Protein AF-A0A1I0ECL2-F1 (afdb_monomer)

Nearest PDB structures (foldseek):
  1pdn-assembly1_C  TM=8.525E-01  e=2.414E-01  Drosophila melanogaster
  1tc3-assembly1_C  TM=9.548E-01  e=4.837E-01  Caenorhabditis elegans
  6pax-assembly1_A  TM=7.871E-01  e=1.941E+00  Homo sapiens
  5z4z-assembly1_A  TM=4.678E-01  e=2.267E-01  unclassified

Organism: NCBI:txid1123402

Foldseek 3Di:
DDPDDDDLVLLVQLVVCVVVVHDLCVSCVVVVHDSVNSVCLQVQQADPVGRDSVSSVVSVVVCVVPDDDDDDPDD

Sequence (75 aa):
MSYNHLSLEERHYINTALKKEISISQIAKDLERSQSTISREVNRNKGHRGYRYKQANSKALQRHKDKHKHVKLTV

Solvent-accessible surface area (backbone atoms only — not comparable to full-atom values): 4617 Å² total; per-residue (Å²): 133,82,88,78,73,83,50,73,64,56,36,43,47,52,37,54,38,51,76,66,71,49,52,63,64,56,56,11,59,78,67,76,45,56,46,68,56,51,52,50,49,52,68,75,30,38,53,98,89,44,69,43,35,70,59,25,49,52,50,53,51,48,52,65,68,68,50,85,72,93,72,87,90,73,134

Secondary structure (DSSP, 8-state):
----PPPHHHHHHHHHHHHTT--HHHHHHHTT--HHHHHHHHHHH-BTTB--HHHHHHHHHHHHHHSPP------

Structure (mmCIF, N/CA/C/O backbone):
data_AF-A0A1I0ECL2-F1
#
_en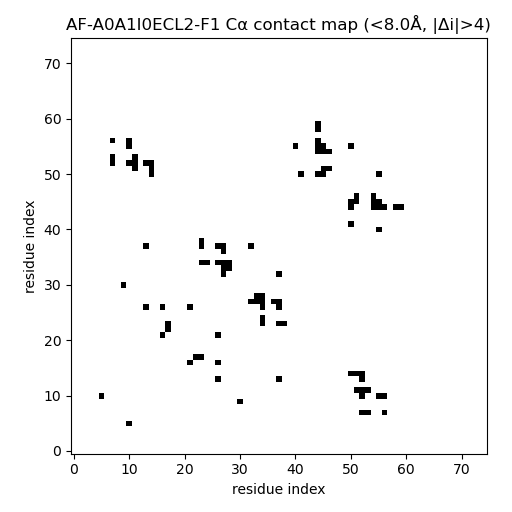try.id   AF-A0A1I0ECL2-F1
#
loop_
_atom_site.group_PDB
_atom_site.id
_atom_site.type_symbol
_atom_site.label_atom_id
_atom_site.label_alt_id
_atom_site.label_comp_id
_atom_site.label_asym_id
_atom_site.label_entity_id
_atom_site.label_seq_id
_atom_site.pdbx_PDB_ins_code
_atom_site.Cartn_x
_atom_site.Cartn_y
_atom_site.Cartn_z
_atom_site.occupancy
_atom_site.B_iso_or_equiv
_atom_site.auth_seq_id
_atom_site.auth_comp_id
_atom_site.auth_asym_id
_atom_site.auth_atom_id
_atom_site.pdbx_PDB_model_num
ATOM 1 N N . MET A 1 1 ? 15.711 11.358 -0.088 1.00 49.78 1 MET A N 1
ATOM 2 C CA . MET A 1 1 ? 14.628 10.385 0.183 1.00 49.78 1 MET A CA 1
ATOM 3 C C . MET A 1 1 ? 14.592 9.374 -0.951 1.00 49.78 1 MET A C 1
ATOM 5 O O . MET A 1 1 ? 14.188 9.732 -2.051 1.00 49.78 1 MET A O 1
ATOM 9 N N . SER A 1 2 ? 15.075 8.152 -0.718 1.00 60.97 2 SER A N 1
ATOM 10 C CA . SER A 1 2 ? 14.932 7.067 -1.697 1.00 60.97 2 SER A CA 1
ATOM 11 C C . SER A 1 2 ? 13.461 6.657 -1.776 1.00 60.97 2 SER A C 1
ATOM 13 O O . SER A 1 2 ? 12.794 6.532 -0.747 1.00 60.97 2 SER A O 1
ATOM 15 N N . TYR A 1 3 ? 12.931 6.485 -2.984 1.00 72.56 3 TYR A N 1
ATOM 16 C CA . TYR A 1 3 ? 11.567 6.005 -3.165 1.00 72.56 3 TYR A CA 1
ATOM 17 C C . TYR A 1 3 ? 11.509 4.503 -2.862 1.00 72.56 3 TYR A C 1
ATOM 19 O O . TYR A 1 3 ? 11.772 3.669 -3.727 1.00 72.56 3 TYR A O 1
ATOM 27 N N . ASN A 1 4 ? 11.160 4.158 -1.622 1.00 82.06 4 ASN A N 1
ATOM 28 C CA . ASN A 1 4 ? 11.041 2.765 -1.203 1.00 82.06 4 ASN A CA 1
ATOM 29 C C . ASN A 1 4 ? 9.664 2.211 -1.578 1.00 82.06 4 ASN A C 1
ATOM 31 O O . ASN A 1 4 ? 8.644 2.533 -0.959 1.00 82.06 4 ASN A O 1
ATOM 35 N N . HIS A 1 5 ? 9.642 1.354 -2.598 1.00 87.25 5 HIS A N 1
ATOM 36 C CA . HIS A 1 5 ? 8.465 0.568 -2.953 1.00 87.25 5 HIS A CA 1
ATOM 37 C C . HIS A 1 5 ? 8.000 -0.295 -1.773 1.00 87.25 5 HIS A C 1
ATOM 39 O O . HIS A 1 5 ? 8.807 -0.685 -0.931 1.00 87.25 5 HIS A O 1
ATOM 45 N N . LEU A 1 6 ? 6.701 -0.614 -1.727 1.00 91.75 6 LEU A N 1
ATOM 46 C CA . LEU A 1 6 ? 6.232 -1.594 -0.752 1.00 91.75 6 LEU A CA 1
ATOM 47 C C . LEU A 1 6 ? 6.826 -2.972 -1.052 1.00 91.75 6 LEU A C 1
ATOM 49 O O . LEU A 1 6 ? 6.784 -3.424 -2.207 1.00 91.75 6 LEU A O 1
ATOM 53 N N . SER A 1 7 ? 7.321 -3.633 -0.013 1.00 92.88 7 SER A N 1
ATOM 54 C CA . SER A 1 7 ? 7.777 -5.016 -0.048 1.00 92.88 7 SER A CA 1
ATOM 55 C C . SER A 1 7 ? 6.590 -5.984 -0.138 1.00 92.88 7 SER A C 1
ATOM 57 O O . SER A 1 7 ? 5.422 -5.615 0.031 1.00 92.88 7 SER A O 1
ATOM 59 N N . LEU A 1 8 ? 6.874 -7.253 -0.438 1.00 93.81 8 LEU A N 1
ATOM 60 C CA . LEU A 1 8 ? 5.848 -8.296 -0.427 1.00 93.81 8 LEU A CA 1
ATOM 61 C C . LEU A 1 8 ? 5.268 -8.507 0.981 1.00 93.81 8 LEU A C 1
ATOM 63 O O . LEU A 1 8 ? 4.071 -8.766 1.112 1.00 93.81 8 LEU A O 1
ATOM 67 N N . GLU A 1 9 ? 6.099 -8.366 2.012 1.00 94.88 9 GLU A N 1
ATOM 68 C CA . GLU A 1 9 ? 5.722 -8.519 3.419 1.00 94.88 9 GLU A CA 1
ATOM 69 C C . GLU A 1 9 ? 4.778 -7.403 3.863 1.00 94.88 9 GLU A C 1
ATOM 71 O O . GLU A 1 9 ? 3.719 -7.683 4.420 1.00 94.88 9 GLU A O 1
ATOM 76 N N . GLU A 1 10 ? 5.079 -6.151 3.508 1.00 95.06 10 GLU A N 1
ATOM 77 C CA . GLU A 1 10 ? 4.193 -5.018 3.792 1.00 95.06 10 GLU A CA 1
ATOM 78 C C . GLU A 1 10 ? 2.835 -5.203 3.096 1.00 95.06 10 GLU A C 1
ATOM 80 O O . GLU A 1 10 ? 1.783 -5.002 3.703 1.00 95.06 10 GLU A O 1
ATOM 85 N N . ARG A 1 11 ? 2.815 -5.682 1.842 1.00 96.19 11 ARG A N 1
ATOM 86 C CA . ARG A 1 11 ? 1.557 -6.030 1.150 1.00 96.19 11 ARG A CA 1
ATOM 87 C C . ARG A 1 11 ? 0.803 -7.166 1.840 1.00 96.19 11 ARG A C 1
ATOM 89 O O . ARG A 1 11 ? -0.430 -7.160 1.864 1.00 96.19 11 ARG A O 1
ATOM 96 N N . HIS A 1 12 ? 1.515 -8.159 2.368 1.00 97.06 12 HIS A N 1
ATOM 97 C CA . HIS A 1 12 ? 0.917 -9.259 3.120 1.00 97.06 12 HIS A CA 1
ATOM 98 C C . HIS A 1 12 ? 0.276 -8.762 4.423 1.00 97.06 12 HIS A C 1
ATOM 100 O O . HIS A 1 12 ? -0.860 -9.139 4.733 1.00 97.06 12 HIS A O 1
ATOM 106 N N . TYR A 1 13 ? 0.958 -7.858 5.127 1.00 97.00 13 TYR A N 1
ATOM 107 C CA . TYR A 1 13 ? 0.436 -7.191 6.311 1.00 97.00 13 TYR A CA 1
ATOM 108 C C . TYR A 1 13 ? -0.828 -6.389 5.991 1.00 97.00 13 TYR A C 1
ATOM 110 O O . TYR A 1 13 ? -1.865 -6.643 6.597 1.00 97.00 13 TYR A O 1
ATOM 118 N N . ILE A 1 14 ? -0.792 -5.524 4.967 1.00 96.19 14 ILE A N 1
ATOM 119 C CA . ILE A 1 14 ? -1.960 -4.745 4.514 1.00 96.19 14 ILE A CA 1
ATOM 120 C C . ILE A 1 14 ? -3.148 -5.668 4.238 1.00 96.19 14 ILE A C 1
ATOM 122 O O . ILE A 1 14 ? -4.252 -5.412 4.701 1.00 96.19 14 ILE A O 1
ATOM 126 N N . ASN A 1 15 ? -2.934 -6.770 3.519 1.00 96.38 15 ASN A N 1
ATOM 127 C CA . ASN A 1 15 ? -3.995 -7.734 3.234 1.00 96.38 15 ASN A CA 1
ATOM 128 C C . ASN A 1 15 ? -4.592 -8.348 4.511 1.00 96.38 15 ASN A C 1
ATOM 130 O O . ASN A 1 15 ? -5.806 -8.496 4.615 1.00 96.38 15 ASN A O 1
ATOM 134 N N . THR A 1 16 ? -3.753 -8.703 5.481 1.00 97.06 16 THR A N 1
ATOM 135 C CA . THR A 1 16 ? -4.208 -9.280 6.753 1.00 97.06 16 THR A CA 1
ATOM 136 C C . THR A 1 16 ? -4.948 -8.249 7.603 1.00 97.06 16 THR A C 1
ATOM 138 O O . THR A 1 16 ? -5.981 -8.568 8.182 1.00 97.06 16 THR A O 1
ATOM 141 N N . ALA A 1 17 ? -4.460 -7.012 7.640 1.00 96.56 17 ALA A N 1
ATOM 142 C CA . ALA A 1 17 ? -5.065 -5.919 8.387 1.00 96.56 17 ALA A CA 1
ATOM 143 C C . ALA A 1 17 ? -6.411 -5.481 7.789 1.00 96.56 17 ALA A C 1
ATOM 145 O O . ALA A 1 17 ? -7.377 -5.311 8.525 1.00 96.56 17 ALA A O 1
ATOM 1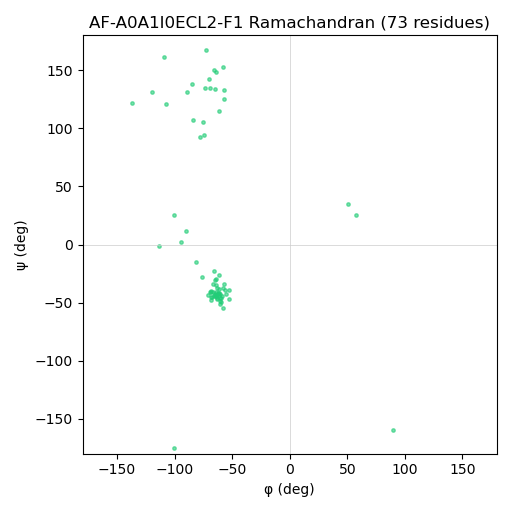46 N N . LEU A 1 18 ? -6.518 -5.406 6.457 1.00 94.94 18 LEU A N 1
ATOM 147 C CA . LEU A 1 18 ? -7.787 -5.130 5.775 1.00 94.94 18 LEU A CA 1
ATOM 148 C C . LEU A 1 18 ? -8.838 -6.209 6.056 1.00 94.94 18 LEU A C 1
ATOM 150 O O . LEU A 1 18 ? -10.000 -5.886 6.253 1.00 94.94 18 LEU A O 1
ATOM 154 N N . LYS A 1 19 ? -8.442 -7.487 6.128 1.00 94.38 19 LYS A N 1
ATOM 155 C CA . LYS A 1 19 ? -9.351 -8.579 6.525 1.00 94.38 19 LYS A CA 1
ATOM 156 C C . LYS A 1 19 ? -9.824 -8.489 7.975 1.00 94.38 19 LYS A C 1
ATOM 158 O O . LYS A 1 19 ? -10.837 -9.086 8.313 1.00 94.38 19 LYS A O 1
ATOM 163 N N . LYS A 1 20 ? -9.066 -7.798 8.823 1.00 96.25 20 LYS A N 1
ATOM 164 C CA . LYS A 1 20 ? -9.420 -7.504 10.213 1.00 96.25 20 LYS A CA 1
ATOM 165 C C . LYS A 1 20 ? -10.190 -6.183 10.342 1.00 96.25 20 LYS A C 1
ATOM 167 O O . LYS A 1 20 ? -10.319 -5.691 11.455 1.00 96.25 20 LYS A O 1
ATOM 172 N N . GLU A 1 21 ? -10.646 -5.594 9.229 1.00 94.56 21 GLU A N 1
ATOM 173 C CA . GLU A 1 21 ? -11.364 -4.308 9.194 1.00 94.56 21 GLU A CA 1
ATOM 174 C C . GLU A 1 21 ? -10.556 -3.144 9.813 1.00 94.56 21 GLU A C 1
ATOM 176 O O . GLU A 1 21 ? -11.102 -2.144 10.277 1.00 94.56 21 GLU A O 1
ATOM 181 N N . ILE A 1 22 ? -9.220 -3.248 9.820 1.00 96.12 22 ILE A N 1
ATOM 182 C CA . ILE A 1 22 ? -8.348 -2.194 10.346 1.00 96.12 22 ILE A CA 1
ATOM 183 C C . ILE A 1 22 ? -8.317 -1.025 9.356 1.00 96.12 22 ILE A C 1
ATOM 185 O O . ILE A 1 22 ? -8.133 -1.201 8.148 1.00 96.12 22 ILE A O 1
ATOM 189 N N . SER A 1 23 ? -8.453 0.196 9.878 1.00 96.19 23 SER A N 1
ATOM 190 C CA . SER A 1 23 ? -8.436 1.406 9.056 1.00 96.19 23 SER A CA 1
ATOM 191 C C . SER A 1 23 ? -7.090 1.624 8.351 1.00 96.19 23 SER A C 1
ATOM 193 O O . SER A 1 23 ? -6.018 1.350 8.891 1.00 96.19 23 SER A O 1
ATOM 195 N N . ILE A 1 24 ? -7.130 2.228 7.158 1.00 95.25 24 ILE A N 1
ATOM 196 C CA . ILE A 1 24 ? -5.926 2.584 6.382 1.00 95.25 24 ILE A CA 1
ATOM 197 C C . ILE A 1 24 ? -4.976 3.488 7.185 1.00 95.25 24 ILE A C 1
ATOM 199 O O . ILE A 1 24 ? -3.762 3.392 7.024 1.00 95.25 24 ILE A O 1
ATOM 203 N N . SER A 1 25 ? -5.519 4.362 8.039 1.00 96.38 25 SER A N 1
ATOM 204 C CA . SER A 1 25 ? -4.725 5.249 8.897 1.00 96.38 25 SER A CA 1
ATOM 205 C C . SER A 1 25 ? -3.896 4.458 9.908 1.00 96.38 25 SER A C 1
ATOM 207 O O . SER A 1 25 ? -2.706 4.720 10.060 1.00 96.38 25 SER A O 1
ATOM 209 N N . GLN A 1 26 ? -4.496 3.446 10.541 1.00 96.31 26 GLN A N 1
ATOM 210 C CA . GLN A 1 26 ? -3.787 2.606 11.502 1.00 96.31 26 GLN A CA 1
ATOM 211 C C . GLN A 1 26 ? -2.721 1.748 10.812 1.00 96.31 26 GLN A C 1
ATOM 213 O O . GLN A 1 26 ? -1.569 1.780 11.220 1.00 96.31 26 GLN A O 1
ATOM 218 N N . ILE A 1 27 ? -3.058 1.118 9.681 1.00 96.12 27 ILE A N 1
ATOM 219 C CA . ILE A 1 27 ? -2.098 0.341 8.876 1.00 96.12 27 ILE A CA 1
ATOM 220 C C . ILE A 1 27 ? -0.887 1.190 8.468 1.00 96.12 27 ILE A C 1
ATOM 222 O O . ILE A 1 27 ? 0.241 0.708 8.433 1.00 96.12 27 ILE A O 1
ATOM 226 N N . ALA A 1 28 ? -1.118 2.457 8.127 1.00 95.75 28 ALA A N 1
ATOM 227 C CA . ALA A 1 28 ? -0.054 3.378 7.757 1.00 95.75 28 ALA A CA 1
ATOM 228 C C . ALA A 1 28 ? 0.878 3.687 8.937 1.00 95.75 28 ALA A C 1
ATOM 230 O O . ALA A 1 28 ? 2.090 3.697 8.745 1.00 95.75 28 ALA A O 1
ATOM 231 N N . LYS A 1 29 ? 0.327 3.874 10.144 1.00 96.00 29 LYS A N 1
ATOM 232 C CA . LYS A 1 29 ? 1.120 4.035 11.371 1.00 96.00 29 LYS A CA 1
ATOM 233 C C . LYS A 1 29 ? 1.935 2.780 11.677 1.00 96.00 29 LYS A C 1
ATOM 235 O O . LYS A 1 29 ? 3.128 2.898 11.916 1.00 96.00 29 LYS A O 1
ATOM 240 N N . ASP A 1 30 ? 1.315 1.605 11.586 1.00 95.00 30 ASP A N 1
ATOM 241 C CA . ASP A 1 30 ? 1.953 0.323 11.912 1.00 95.00 30 ASP A CA 1
ATOM 242 C C . ASP A 1 30 ? 3.111 -0.019 10.957 1.00 95.00 30 ASP A C 1
ATOM 244 O O . ASP A 1 30 ? 4.072 -0.673 11.348 1.00 95.00 30 ASP A O 1
ATOM 248 N N . LEU A 1 31 ? 3.029 0.429 9.699 1.00 93.12 31 LEU A N 1
ATOM 249 C CA . LEU A 1 31 ? 4.081 0.260 8.689 1.00 93.12 31 LEU A CA 1
ATOM 250 C C . LEU A 1 31 ? 5.035 1.459 8.586 1.00 93.12 31 LEU A C 1
ATOM 252 O O . LEU A 1 31 ? 5.878 1.479 7.690 1.00 93.12 31 LEU A O 1
ATOM 256 N N . GLU A 1 32 ? 4.857 2.488 9.418 1.00 93.62 32 GLU A N 1
ATOM 257 C CA . GLU A 1 32 ? 5.598 3.756 9.342 1.00 93.62 32 GLU A CA 1
ATOM 258 C C . GLU A 1 32 ? 5.583 4.381 7.930 1.00 93.62 32 GLU A C 1
ATOM 260 O O . GLU A 1 32 ? 6.538 4.997 7.450 1.00 93.62 32 GLU A O 1
ATOM 265 N N . ARG A 1 33 ? 4.464 4.221 7.215 1.00 92.69 33 ARG A N 1
ATOM 266 C CA . ARG A 1 33 ? 4.243 4.787 5.880 1.00 92.69 33 ARG A CA 1
ATOM 267 C C . ARG A 1 33 ? 3.219 5.908 5.943 1.00 92.69 33 ARG A C 1
ATOM 269 O O . ARG A 1 33 ? 2.385 6.000 6.835 1.00 92.69 33 ARG A O 1
ATOM 276 N N . SER A 1 34 ? 3.204 6.751 4.915 1.00 93.94 34 SER A N 1
ATOM 277 C CA . SER A 1 34 ? 2.123 7.724 4.775 1.00 93.94 34 SER A CA 1
ATOM 278 C C . SER A 1 34 ? 0.800 7.040 4.412 1.00 93.94 34 SER A C 1
ATOM 280 O O . SER A 1 34 ? 0.754 6.136 3.573 1.00 93.94 34 SER A O 1
ATOM 282 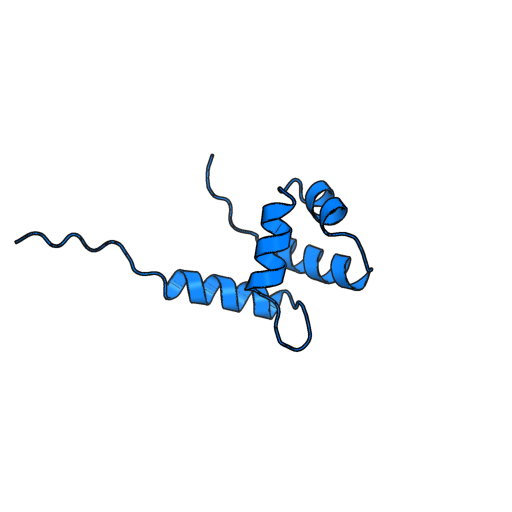N N . GLN A 1 35 ? -0.307 7.534 4.970 1.00 95.31 35 GLN A N 1
ATOM 283 C CA . GLN A 1 35 ? -1.661 7.057 4.655 1.00 95.31 35 GLN A CA 1
ATOM 284 C C . GLN A 1 35 ? -1.939 7.070 3.143 1.00 95.31 35 GLN A C 1
ATOM 286 O O . GLN A 1 35 ? -2.535 6.139 2.596 1.00 95.31 35 GLN A O 1
ATOM 291 N N . SER A 1 36 ? -1.462 8.102 2.439 1.00 94.88 36 SER A N 1
ATOM 292 C CA . SER A 1 36 ? -1.612 8.220 0.985 1.00 94.88 36 SER A CA 1
ATOM 293 C C . SER A 1 36 ? -0.887 7.107 0.224 1.00 94.88 36 SER A C 1
ATOM 295 O O . SER A 1 36 ? -1.339 6.696 -0.844 1.00 94.8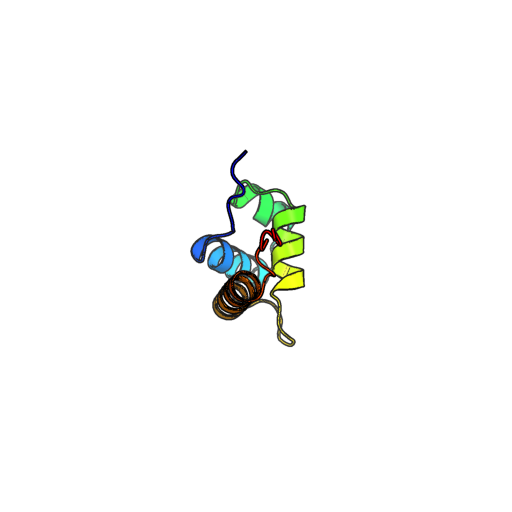8 36 SER A O 1
ATOM 297 N N . THR A 1 37 ? 0.210 6.573 0.763 1.00 94.56 37 THR A N 1
ATOM 298 C CA . THR A 1 37 ? 0.930 5.435 0.178 1.00 94.56 37 THR A CA 1
ATOM 299 C C . THR A 1 37 ? 0.104 4.160 0.267 1.00 94.56 37 THR A C 1
ATOM 301 O O . THR A 1 37 ? -0.098 3.510 -0.759 1.00 94.56 37 THR A O 1
ATOM 304 N N . ILE A 1 38 ? -0.458 3.860 1.439 1.00 95.38 38 ILE A N 1
ATOM 305 C CA . ILE A 1 38 ? -1.311 2.681 1.639 1.00 95.38 38 ILE A CA 1
ATOM 306 C C . ILE A 1 38 ? -2.605 2.795 0.823 1.00 95.38 38 ILE A C 1
ATOM 308 O O . ILE A 1 38 ? -2.974 1.863 0.113 1.00 95.38 38 ILE A O 1
ATOM 312 N N . SER A 1 39 ? -3.256 3.962 0.828 1.00 95.69 39 SER A N 1
ATOM 313 C CA . SER A 1 39 ? -4.470 4.198 0.035 1.00 95.69 39 SER A CA 1
ATOM 314 C C . SER A 1 39 ? -4.229 4.003 -1.468 1.00 95.69 39 SER A C 1
ATOM 316 O O . SER A 1 39 ? -4.985 3.299 -2.143 1.00 95.69 39 SER A O 1
ATOM 318 N N . ARG A 1 40 ? -3.138 4.568 -2.010 1.00 95.38 40 ARG A N 1
ATOM 319 C CA . ARG A 1 40 ? -2.770 4.374 -3.422 1.00 95.38 40 ARG A CA 1
ATOM 320 C C . ARG A 1 40 ? -2.442 2.919 -3.732 1.00 95.38 40 ARG A C 1
ATOM 322 O O . ARG A 1 40 ? -2.848 2.442 -4.788 1.00 95.38 40 ARG A O 1
ATOM 329 N N . GLU A 1 41 ? -1.727 2.229 -2.848 1.00 95.00 41 GLU A N 1
ATOM 330 C CA . GLU A 1 41 ? -1.414 0.805 -2.996 1.00 95.00 41 GLU A CA 1
ATOM 331 C C . GLU A 1 41 ? -2.703 -0.018 -3.100 1.00 95.00 41 GLU A C 1
ATOM 333 O O . GLU A 1 41 ? -2.909 -0.699 -4.104 1.00 95.00 41 GLU A O 1
ATOM 338 N N . VAL A 1 42 ? -3.615 0.104 -2.131 1.00 94.75 42 VAL A N 1
ATOM 339 C CA . VAL A 1 42 ? -4.873 -0.658 -2.108 1.00 94.75 42 VAL A CA 1
ATOM 340 C C . VAL A 1 42 ? -5.723 -0.364 -3.342 1.00 94.75 42 VAL A C 1
ATOM 342 O O . VAL A 1 42 ? -6.187 -1.288 -4.009 1.00 94.75 42 VAL A O 1
ATOM 345 N N . ASN A 1 43 ? -5.879 0.909 -3.708 1.00 94.19 43 ASN A N 1
ATOM 346 C CA . ASN A 1 43 ? -6.716 1.294 -4.842 1.00 94.19 43 ASN A CA 1
ATOM 347 C C . ASN A 1 43 ? -6.150 0.862 -6.198 1.00 94.19 43 ASN A C 1
ATOM 349 O O . ASN A 1 43 ? -6.910 0.407 -7.049 1.00 94.19 43 ASN A O 1
ATOM 353 N N . ARG A 1 44 ? -4.832 0.965 -6.406 1.00 92.19 44 ARG A N 1
ATOM 354 C CA . ARG A 1 44 ? -4.194 0.592 -7.682 1.00 92.19 44 ARG A CA 1
ATOM 355 C C . ARG A 1 44 ? -4.075 -0.919 -7.859 1.00 92.19 44 ARG A C 1
ATOM 357 O O . ARG A 1 44 ? -4.037 -1.404 -8.989 1.00 92.19 44 ARG A O 1
ATOM 364 N N . ASN A 1 45 ? -3.986 -1.660 -6.757 1.00 93.75 45 ASN A N 1
ATOM 365 C CA . ASN A 1 45 ? -3.634 -3.075 -6.778 1.00 93.75 45 ASN A CA 1
ATOM 366 C C . ASN A 1 45 ? -4.755 -4.032 -6.339 1.00 93.75 45 ASN A C 1
ATOM 368 O O . ASN A 1 45 ? -4.564 -5.248 -6.416 1.00 93.75 45 ASN A O 1
ATOM 372 N N . LYS A 1 46 ? -5.937 -3.532 -5.958 1.00 92.75 46 LYS A N 1
ATOM 373 C CA . LYS A 1 46 ? -7.129 -4.369 -5.740 1.00 92.75 46 LYS A CA 1
ATOM 374 C C . LYS A 1 46 ? -7.624 -5.023 -7.035 1.00 92.75 46 LYS A C 1
ATOM 376 O O . LYS A 1 46 ? -7.416 -4.507 -8.136 1.00 92.75 46 LYS A O 1
ATOM 381 N N . GLY A 1 47 ? -8.241 -6.192 -6.917 1.00 89.50 47 GLY A N 1
ATOM 382 C CA . GLY A 1 47 ? -9.039 -6.824 -7.969 1.00 89.50 47 GLY A CA 1
ATOM 383 C C . GLY A 1 47 ? -10.537 -6.619 -7.733 1.00 89.50 47 GLY A C 1
ATOM 384 O O . GLY A 1 47 ? -10.936 -5.967 -6.771 1.00 89.50 47 GLY A O 1
ATOM 385 N N . HIS A 1 48 ? -11.372 -7.242 -8.569 1.00 87.81 48 HIS A N 1
ATOM 386 C CA . HIS A 1 48 ? -12.835 -7.210 -8.408 1.00 87.81 48 HIS A CA 1
ATOM 387 C C . HIS A 1 48 ? -13.313 -7.827 -7.085 1.00 87.81 48 HIS A C 1
ATOM 389 O O . HIS A 1 48 ? -14.354 -7.450 -6.569 1.00 87.81 48 HIS A O 1
ATOM 395 N N . ARG A 1 49 ? -12.531 -8.750 -6.509 1.00 90.00 49 ARG A N 1
ATOM 396 C CA . ARG A 1 49 ? -12.813 -9.417 -5.226 1.00 90.00 49 ARG A CA 1
ATOM 397 C C . ARG A 1 49 ? -12.024 -8.818 -4.052 1.00 90.00 49 ARG A C 1
ATOM 399 O O . ARG A 1 49 ? -11.715 -9.523 -3.097 1.00 90.00 49 ARG A O 1
ATOM 406 N N . GLY A 1 50 ? -11.623 -7.552 -4.154 1.00 91.62 50 GLY A N 1
ATOM 407 C CA . GLY A 1 50 ? -10.866 -6.855 -3.112 1.00 91.62 50 GLY A CA 1
ATOM 408 C C . GLY A 1 50 ? -9.345 -6.989 -3.234 1.00 91.62 50 GLY A C 1
ATOM 409 O O . GLY A 1 50 ? -8.796 -7.240 -4.311 1.00 91.62 50 GLY A O 1
ATOM 410 N N . TYR A 1 51 ? -8.648 -6.748 -2.124 1.00 95.00 51 TYR A N 1
ATOM 411 C CA . TYR A 1 51 ? -7.186 -6.702 -2.072 1.00 95.00 51 TYR A CA 1
ATOM 412 C C . TYR A 1 51 ? -6.592 -8.087 -1.778 1.00 95.00 51 TYR A C 1
ATOM 414 O O . TYR A 1 51 ? -7.014 -8.769 -0.851 1.00 95.00 51 TYR A O 1
ATOM 422 N N . ARG A 1 52 ? -5.599 -8.517 -2.570 1.00 95.50 52 ARG A N 1
ATOM 423 C CA . ARG A 1 52 ? -4.839 -9.762 -2.357 1.00 95.50 52 ARG A CA 1
ATOM 424 C C . ARG A 1 52 ? -3.360 -9.487 -2.589 1.00 95.50 52 ARG A C 1
ATOM 426 O O . ARG A 1 52 ? -2.976 -9.110 -3.693 1.00 95.50 52 ARG A O 1
ATOM 433 N N . TYR A 1 53 ? -2.521 -9.735 -1.587 1.00 95.25 53 TYR A N 1
ATOM 434 C CA . TYR A 1 53 ? -1.100 -9.359 -1.616 1.00 95.25 53 TYR A CA 1
ATOM 435 C C . TYR A 1 53 ? -0.318 -9.913 -2.824 1.00 95.25 53 TYR A C 1
ATOM 437 O O . TYR A 1 53 ? 0.416 -9.164 -3.463 1.00 95.25 53 TYR A O 1
ATOM 445 N N . LYS A 1 54 ? -0.523 -11.188 -3.207 1.00 95.25 54 LYS A N 1
ATOM 446 C CA . LYS A 1 54 ? 0.128 -11.791 -4.391 1.00 95.25 54 LYS A CA 1
ATOM 447 C C . LYS A 1 54 ? -0.247 -11.059 -5.681 1.00 95.25 54 LYS A C 1
ATOM 449 O O . LYS A 1 54 ? 0.626 -10.671 -6.447 1.00 95.25 54 LYS A O 1
ATOM 454 N N . GLN A 1 55 ? -1.544 -10.813 -5.880 1.00 94.88 55 GLN A N 1
ATOM 455 C CA . GLN A 1 55 ? -2.054 -10.070 -7.035 1.00 94.88 55 GLN A CA 1
ATOM 456 C C . GLN A 1 55 ? -1.507 -8.642 -7.050 1.00 94.88 55 GLN A C 1
ATOM 458 O O . GLN A 1 55 ? -1.099 -8.148 -8.099 1.00 94.88 55 GLN A O 1
ATOM 463 N N . ALA A 1 56 ? -1.485 -7.992 -5.888 1.00 95.31 56 ALA A N 1
ATOM 464 C CA . ALA A 1 56 ? -0.988 -6.637 -5.756 1.00 95.31 56 ALA A CA 1
ATOM 465 C C . ALA A 1 56 ? 0.492 -6.529 -6.126 1.00 95.31 56 ALA A C 1
ATOM 467 O O 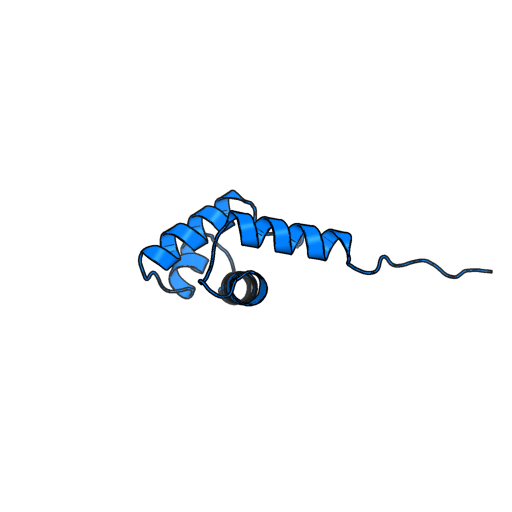. ALA A 1 56 ? 0.880 -5.634 -6.878 1.00 95.31 56 ALA A O 1
ATOM 468 N N . ASN A 1 57 ? 1.294 -7.491 -5.672 1.00 95.69 57 ASN A N 1
ATOM 469 C CA . ASN A 1 57 ? 2.701 -7.585 -6.023 1.00 95.69 57 ASN A CA 1
ATOM 470 C C . ASN A 1 57 ? 2.901 -7.812 -7.527 1.00 95.69 57 ASN A C 1
ATOM 472 O O . ASN A 1 57 ? 3.672 -7.088 -8.154 1.00 95.69 57 ASN A O 1
ATOM 476 N N . SER A 1 58 ? 2.164 -8.752 -8.128 1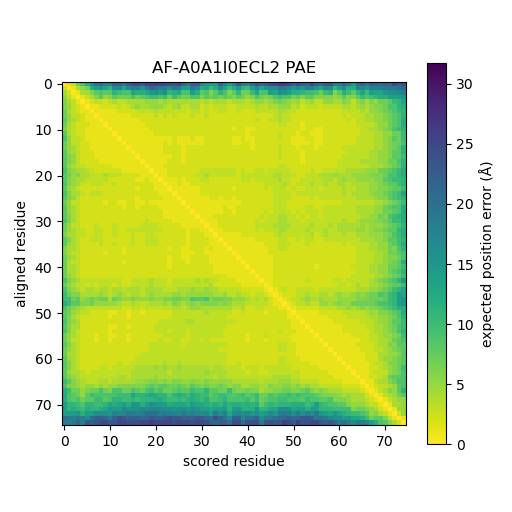.00 94.94 58 SER A N 1
ATOM 477 C CA . SER A 1 58 ? 2.224 -9.006 -9.573 1.00 94.94 58 SER A CA 1
ATOM 478 C C . SER A 1 58 ? 1.852 -7.766 -10.388 1.00 94.94 58 SER A C 1
ATOM 480 O O . SER A 1 58 ? 2.575 -7.415 -11.315 1.00 94.94 58 SER A O 1
ATOM 482 N N . LYS A 1 59 ? 0.783 -7.048 -10.016 1.00 94.44 59 LYS A N 1
ATOM 483 C CA . LYS A 1 59 ? 0.380 -5.791 -10.672 1.00 94.44 59 LYS A CA 1
ATOM 484 C C . LYS A 1 59 ? 1.435 -4.696 -10.537 1.00 94.44 59 LYS A C 1
ATOM 486 O O . LYS A 1 59 ? 1.687 -3.963 -11.493 1.00 94.44 59 LYS A O 1
ATOM 491 N N . ALA A 1 60 ? 2.044 -4.564 -9.359 1.00 93.44 60 ALA A N 1
ATOM 492 C CA . ALA A 1 60 ? 3.109 -3.596 -9.127 1.00 93.44 60 ALA A CA 1
ATOM 493 C C . ALA A 1 60 ? 4.344 -3.903 -9.989 1.00 93.44 60 ALA A C 1
ATOM 495 O O . ALA A 1 60 ? 4.880 -2.994 -10.624 1.00 93.44 60 ALA A O 1
ATOM 496 N N . LEU A 1 61 ? 4.744 -5.177 -10.062 1.00 93.56 61 LEU A N 1
ATOM 497 C CA . LEU A 1 61 ? 5.853 -5.628 -10.900 1.00 93.56 61 LEU A CA 1
ATOM 498 C C . LEU A 1 61 ? 5.555 -5.430 -12.389 1.00 93.56 61 LEU A C 1
ATOM 500 O O . LEU A 1 61 ? 6.414 -4.944 -13.117 1.00 93.56 61 LEU A O 1
ATOM 504 N N . GLN A 1 62 ? 4.339 -5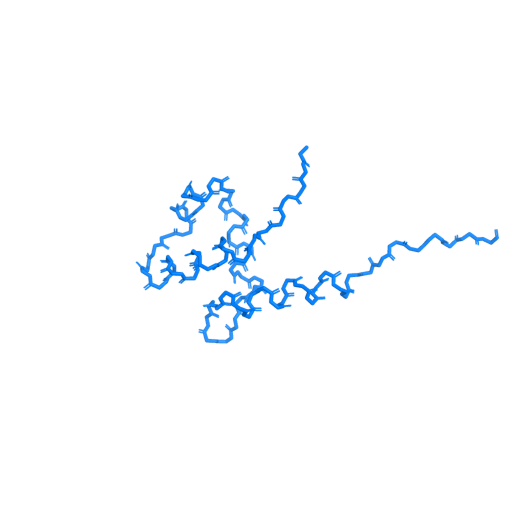.755 -12.829 1.00 94.62 62 GLN A N 1
ATOM 505 C CA . GLN A 1 62 ? 3.912 -5.578 -14.214 1.00 94.62 62 GLN A CA 1
ATOM 506 C C . GLN A 1 62 ? 3.990 -4.104 -14.628 1.00 94.62 62 GLN A C 1
ATOM 508 O O . GLN A 1 62 ? 4.683 -3.775 -15.581 1.00 94.62 62 GLN A O 1
ATOM 513 N N . ARG A 1 63 ? 3.434 -3.182 -13.828 1.00 92.00 63 ARG A N 1
ATOM 514 C CA . ARG A 1 63 ? 3.585 -1.734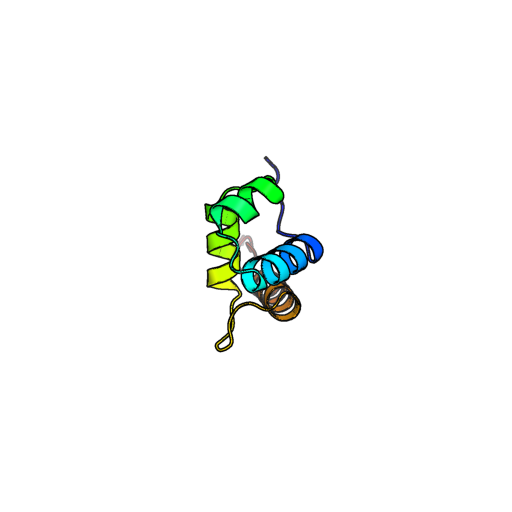 -14.073 1.00 92.00 63 ARG A CA 1
ATOM 515 C C . ARG A 1 63 ? 5.037 -1.280 -14.113 1.00 92.00 63 ARG A C 1
ATOM 517 O O . ARG A 1 63 ? 5.375 -0.381 -14.873 1.00 92.00 63 ARG A O 1
ATOM 524 N N . HIS A 1 64 ? 5.890 -1.853 -13.268 1.00 90.75 64 HIS A N 1
ATOM 525 C CA . HIS A 1 64 ? 7.308 -1.521 -13.289 1.00 90.75 64 HIS A CA 1
ATOM 526 C C . HIS A 1 64 ? 7.994 -1.992 -14.581 1.00 90.75 64 HIS A C 1
ATOM 528 O O . HIS A 1 64 ? 8.906 -1.316 -15.054 1.00 90.75 64 HIS A O 1
ATOM 534 N N . LYS A 1 65 ? 7.568 -3.129 -15.142 1.00 92.62 65 LYS A N 1
ATOM 535 C CA . LYS A 1 65 ? 8.049 -3.638 -16.432 1.00 92.62 65 LYS A CA 1
ATOM 536 C C . LYS A 1 65 ? 7.534 -2.797 -17.602 1.00 92.62 65 LYS A C 1
ATOM 538 O O . LYS A 1 65 ? 8.328 -2.454 -18.470 1.00 92.62 65 LYS A O 1
ATOM 543 N N . ASP A 1 66 ? 6.258 -2.425 -17.569 1.00 94.12 66 ASP A N 1
ATOM 544 C CA . ASP A 1 66 ? 5.568 -1.752 -18.678 1.00 94.12 66 ASP A CA 1
ATOM 545 C C . ASP A 1 66 ? 5.826 -0.242 -18.736 1.00 94.12 66 ASP A C 1
ATOM 547 O O . ASP A 1 66 ? 5.523 0.399 -19.741 1.00 94.12 66 ASP A O 1
ATOM 551 N N . LYS A 1 67 ? 6.363 0.360 -17.663 1.00 90.12 67 LYS A N 1
ATOM 552 C CA . LYS A 1 67 ? 6.639 1.801 -17.639 1.00 90.12 67 LYS A CA 1
ATOM 553 C C . LYS A 1 67 ? 7.571 2.176 -18.794 1.00 90.12 67 LYS A C 1
ATOM 555 O O . LYS A 1 67 ? 8.623 1.559 -18.980 1.00 90.12 67 LYS A O 1
ATOM 560 N N . HIS A 1 68 ? 7.217 3.234 -19.520 1.00 90.06 68 HIS A N 1
ATOM 561 C CA . HIS A 1 68 ? 8.091 3.784 -20.547 1.00 90.06 68 HIS A CA 1
ATOM 562 C C . HIS A 1 68 ? 9.434 4.163 -19.925 1.00 90.06 68 HIS A C 1
ATOM 564 O O . HIS A 1 68 ? 9.504 4.885 -18.925 1.00 90.06 68 HIS A O 1
ATOM 570 N N . LYS A 1 69 ? 10.508 3.628 -20.499 1.00 86.62 69 LYS A N 1
ATOM 571 C CA . LYS A 1 69 ? 11.866 3.996 -20.116 1.00 86.62 69 LYS A CA 1
ATOM 572 C C . LYS A 1 69 ? 12.241 5.242 -20.898 1.00 86.62 69 LYS A C 1
ATOM 574 O O . LYS A 1 69 ? 11.927 5.345 -22.079 1.00 86.62 69 LYS A O 1
ATOM 579 N N . HIS A 1 70 ? 12.901 6.182 -20.233 1.00 86.06 70 HIS A N 1
ATOM 580 C CA . HIS A 1 70 ? 13.471 7.331 -20.917 1.00 86.06 70 HIS A CA 1
ATOM 581 C C . HIS A 1 70 ? 14.508 6.831 -21.930 1.00 86.06 70 HIS A C 1
ATOM 583 O O . HIS A 1 70 ? 15.522 6.247 -21.544 1.00 86.06 70 HIS A O 1
ATOM 589 N N . VAL A 1 71 ? 14.235 7.039 -23.215 1.00 85.69 71 VAL A N 1
ATOM 590 C CA . VAL A 1 71 ? 15.164 6.763 -24.311 1.00 85.69 71 VAL A CA 1
ATOM 591 C C . VAL A 1 71 ? 15.646 8.113 -24.820 1.00 85.69 71 VAL A C 1
ATOM 593 O O . VAL A 1 71 ? 14.835 8.947 -25.216 1.00 85.69 71 VAL A O 1
ATOM 596 N N . LYS A 1 72 ? 16.961 8.353 -24.772 1.00 85.88 72 LYS A N 1
ATOM 597 C CA . LYS A 1 72 ? 17.543 9.591 -25.292 1.00 85.88 72 LYS A CA 1
ATOM 598 C C . LYS A 1 72 ? 17.553 9.507 -26.820 1.00 85.88 72 LYS A C 1
ATOM 600 O O . LYS A 1 72 ? 18.353 8.770 -27.388 1.00 85.88 72 LYS A O 1
ATOM 605 N N . LEU A 1 73 ? 16.647 10.232 -27.466 1.00 83.00 73 LEU A N 1
ATOM 606 C CA . LEU A 1 73 ? 16.637 10.407 -28.916 1.00 83.00 73 LEU A CA 1
ATOM 607 C C . LEU A 1 73 ? 17.720 11.437 -29.258 1.00 83.00 73 LEU A C 1
ATOM 609 O O . LEU A 1 73 ? 17.482 12.637 -29.176 1.00 83.00 73 LEU A O 1
ATOM 613 N N . THR A 1 74 ? 18.931 10.974 -29.551 1.00 81.38 74 THR A N 1
ATOM 614 C CA . THR A 1 74 ? 20.009 11.829 -30.072 1.00 81.38 74 THR A CA 1
ATOM 615 C C . THR A 1 74 ? 20.403 11.287 -31.436 1.00 81.38 74 THR A C 1
ATOM 617 O O . THR A 1 74 ? 20.554 10.071 -31.566 1.00 81.38 74 THR A O 1
ATOM 620 N N . VAL A 1 75 ? 20.490 12.183 -32.421 1.00 68.38 75 VAL A N 1
ATOM 621 C CA . VAL A 1 75 ? 20.996 11.917 -33.776 1.00 68.38 75 VAL A CA 1
ATOM 622 C C . VAL A 1 75 ? 22.517 11.962 -33.768 1.00 68.38 75 VAL A C 1
ATOM 624 O O . VAL A 1 75 ? 23.051 12.777 -32.979 1.00 68.38 75 VAL A O 1
#

InterPro domains:
  IPR025246 Transposase IS30-like HTH domain [PF13936] (2-45)
  IPR051917 Transposase/Integrase Enzymes [PTHR10948] (1-72)

Radius of gyration: 14.69 Å; Cα contacts (8 Å, |Δi|>4): 51; chains: 1; bounding box: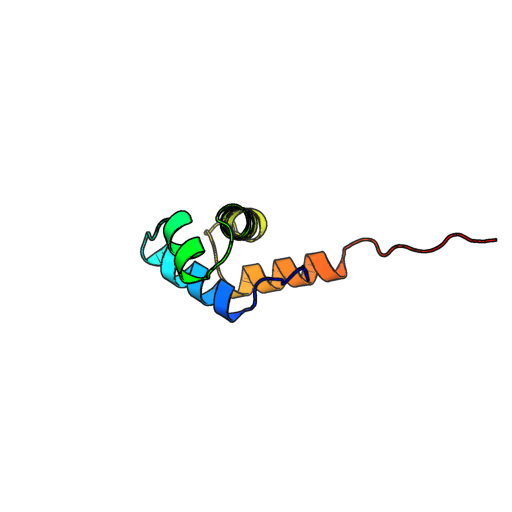 34×24×46 Å

pLDDT: mean 91.62, std 7.93, range [49.78, 97.06]

Mean predicted aligned error: 4.54 Å